Protein AF-A0AAX6QJI5-F1 (afdb_monomer_lite)

Structure (mmCIF, N/CA/C/O backbone):
data_AF-A0AAX6QJI5-F1
#
_entry.id   AF-A0AAX6QJI5-F1
#
loop_
_atom_site.group_PDB
_atom_site.id
_atom_site.type_symbol
_atom_site.label_atom_id
_atom_site.label_alt_id
_atom_site.label_comp_id
_atom_site.label_asym_id
_atom_site.label_entity_id
_atom_site.label_seq_id
_atom_site.pdbx_PDB_ins_code
_atom_site.Cartn_x
_atom_site.Cartn_y
_atom_site.Cartn_z
_atom_site.occupan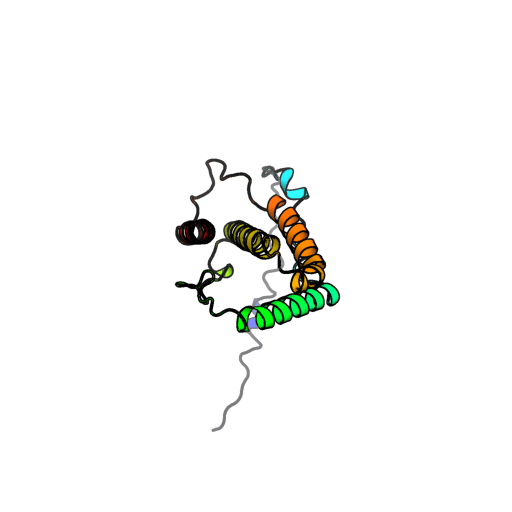cy
_atom_site.B_iso_or_equiv
_atom_site.auth_seq_id
_atom_site.auth_comp_id
_atom_site.auth_asym_id
_atom_site.auth_atom_id
_atom_site.pdbx_PDB_model_num
ATOM 1 N N . MET A 1 1 ? 55.431 -0.665 19.089 1.00 41.16 1 MET A N 1
ATOM 2 C CA . MET A 1 1 ? 55.117 0.706 18.633 1.00 41.16 1 MET A CA 1
ATOM 3 C C . MET A 1 1 ? 53.642 0.771 18.283 1.00 41.16 1 MET A C 1
ATOM 5 O O . MET A 1 1 ? 53.117 -0.171 17.707 1.00 41.16 1 MET A O 1
ATOM 9 N N . LYS A 1 2 ? 52.994 1.827 18.768 1.00 37.22 2 LYS A N 1
ATOM 10 C CA . LYS A 1 2 ? 51.561 2.139 18.711 1.00 37.22 2 LYS A CA 1
ATOM 11 C C . LYS A 1 2 ? 51.245 2.850 17.371 1.00 37.22 2 LYS A C 1
ATOM 13 O O . LYS A 1 2 ? 52.174 3.451 16.830 1.00 37.22 2 LYS A O 1
ATOM 18 N N . PRO A 1 3 ? 50.026 2.725 16.811 1.00 57.91 3 PRO A N 1
ATOM 19 C CA . PRO A 1 3 ? 49.704 3.132 15.437 1.00 57.91 3 PRO A CA 1
ATOM 20 C C . PRO A 1 3 ? 49.235 4.596 15.344 1.00 57.91 3 PRO A C 1
ATOM 22 O O . PRO A 1 3 ? 49.056 5.212 16.392 1.00 57.91 3 PRO A O 1
ATOM 25 N N . ASP A 1 4 ? 49.068 5.101 14.101 1.00 42.41 4 ASP A N 1
ATOM 26 C CA . ASP A 1 4 ? 48.033 6.042 13.573 1.00 42.41 4 ASP A CA 1
ATOM 27 C C . ASP A 1 4 ? 48.573 6.914 12.376 1.00 42.41 4 ASP A C 1
ATOM 29 O O . ASP A 1 4 ? 49.762 6.834 12.070 1.00 42.41 4 ASP A O 1
ATOM 33 N N . PRO A 1 5 ? 47.755 7.671 11.594 1.00 50.50 5 PRO A N 1
ATOM 34 C CA . PRO A 1 5 ? 47.052 7.180 10.388 1.00 50.50 5 PRO A CA 1
ATOM 35 C C . PRO A 1 5 ? 46.910 8.248 9.256 1.00 50.50 5 PRO A C 1
ATOM 37 O O . PRO A 1 5 ? 46.298 9.290 9.461 1.00 50.50 5 PRO A O 1
ATOM 40 N N . ALA A 1 6 ? 47.360 8.034 8.012 1.00 46.59 6 ALA A N 1
ATOM 41 C CA . ALA A 1 6 ? 47.114 9.049 6.960 1.00 46.59 6 ALA A CA 1
ATOM 42 C C . ALA A 1 6 ? 47.167 8.503 5.524 1.00 46.59 6 ALA A C 1
ATOM 44 O O . ALA A 1 6 ? 48.072 8.812 4.760 1.00 46.59 6 ALA A O 1
ATOM 45 N N . GLY A 1 7 ? 46.177 7.695 5.135 1.00 49.97 7 GLY A N 1
ATOM 46 C CA . GLY A 1 7 ? 46.015 7.238 3.743 1.00 49.97 7 GLY A CA 1
ATOM 47 C C . GLY A 1 7 ? 44.777 7.789 3.025 1.00 49.97 7 GLY A C 1
ATOM 48 O O . GLY A 1 7 ? 44.580 7.515 1.846 1.00 49.97 7 GLY A O 1
ATOM 49 N N . GLY A 1 8 ? 43.928 8.552 3.723 1.00 52.84 8 GLY A N 1
ATOM 50 C CA . GLY A 1 8 ? 42.629 9.015 3.213 1.00 52.84 8 GLY A CA 1
ATOM 51 C C . GLY A 1 8 ? 42.673 10.249 2.304 1.00 52.84 8 GLY A C 1
ATOM 52 O O . GLY A 1 8 ? 41.675 10.553 1.658 1.00 52.84 8 GLY A O 1
ATOM 53 N N . CYS A 1 9 ? 43.808 10.948 2.208 1.00 53.88 9 CYS A N 1
ATOM 54 C CA . CYS A 1 9 ? 43.901 12.204 1.449 1.00 53.88 9 CYS A CA 1
ATOM 55 C C . CYS A 1 9 ? 44.357 12.054 -0.010 1.00 53.88 9 CYS A C 1
ATOM 57 O O . CYS A 1 9 ? 44.212 12.998 -0.780 1.00 53.88 9 CYS A O 1
ATOM 59 N N . VAL A 1 10 ? 44.871 10.894 -0.431 1.00 53.91 10 VAL A N 1
ATOM 60 C CA . VAL A 1 10 ? 45.388 10.733 -1.808 1.00 53.91 10 VAL A CA 1
ATOM 61 C C . VAL A 1 10 ? 44.287 10.307 -2.791 1.00 53.91 10 VAL A C 1
ATOM 63 O O . VAL A 1 10 ? 44.325 10.672 -3.963 1.00 53.91 10 VAL A O 1
ATOM 66 N N . LEU A 1 11 ? 43.243 9.615 -2.319 1.00 52.78 11 LEU A N 1
ATOM 67 C CA . LEU A 1 11 ? 42.141 9.153 -3.176 1.00 52.78 11 LEU A CA 1
ATOM 68 C C . LEU A 1 11 ? 41.178 10.288 -3.578 1.00 52.78 11 LEU A C 1
ATOM 70 O O . LEU A 1 11 ? 40.620 10.273 -4.673 1.00 52.78 11 LEU A O 1
ATOM 74 N N . LEU A 1 12 ? 41.027 11.303 -2.720 1.00 51.34 12 LEU A N 1
ATOM 75 C CA . LEU A 1 12 ? 40.197 12.486 -2.983 1.00 51.34 12 LEU A CA 1
ATOM 76 C C . LEU A 1 12 ? 40.777 13.390 -4.084 1.00 51.34 12 LEU A C 1
ATOM 78 O O . LEU A 1 12 ? 40.015 14.048 -4.789 1.00 51.34 12 LEU A O 1
ATOM 82 N N . LEU A 1 13 ? 42.099 13.372 -4.290 1.00 51.72 13 LEU A N 1
ATOM 83 C CA . LEU A 1 13 ? 42.764 14.147 -5.344 1.00 51.72 13 LEU A CA 1
ATOM 84 C C . LEU A 1 13 ? 42.638 13.509 -6.739 1.00 51.72 13 LEU A C 1
ATOM 86 O O . LEU A 1 13 ? 42.691 14.223 -7.736 1.00 51.72 13 LEU A O 1
ATOM 90 N N . LEU A 1 14 ? 42.398 12.195 -6.834 1.00 53.84 14 LEU A N 1
ATOM 91 C CA . LEU A 1 14 ? 42.226 11.502 -8.121 1.00 53.84 14 LEU A CA 1
ATOM 92 C C . LEU A 1 14 ? 40.797 11.589 -8.683 1.00 53.84 14 LEU A C 1
ATOM 94 O O . LEU A 1 14 ? 40.607 11.440 -9.888 1.00 53.84 14 LEU A O 1
ATOM 98 N N . LEU A 1 15 ? 39.788 11.874 -7.854 1.00 50.69 15 LEU A N 1
ATOM 99 C CA . LEU A 1 15 ? 38.389 11.940 -8.303 1.00 50.69 15 LEU A CA 1
ATOM 100 C C . LEU A 1 15 ? 37.996 13.289 -8.931 1.00 50.69 15 LEU A C 1
ATOM 102 O O . LEU A 1 15 ? 37.014 13.346 -9.667 1.00 50.69 15 LEU A O 1
ATOM 106 N N . MET A 1 16 ? 38.778 14.352 -8.720 1.00 49.41 16 MET A N 1
ATOM 107 C CA . MET A 1 16 ? 38.498 15.684 -9.284 1.00 49.41 16 MET A CA 1
ATOM 108 C C . MET A 1 16 ? 39.137 15.933 -10.665 1.00 49.41 16 MET A C 1
ATOM 110 O O . MET A 1 16 ? 38.900 16.979 -11.261 1.00 49.41 16 MET A O 1
ATOM 114 N N . ALA A 1 17 ? 39.894 14.973 -11.214 1.00 49.38 17 ALA A N 1
ATOM 115 C CA . ALA A 1 17 ? 40.589 15.106 -12.503 1.00 49.38 17 ALA A CA 1
ATOM 116 C C . ALA A 1 17 ? 39.796 14.597 -13.730 1.00 49.38 17 ALA A C 1
ATOM 118 O O . ALA A 1 17 ? 40.304 14.634 -14.845 1.00 49.38 17 ALA A O 1
ATOM 119 N N . MET A 1 18 ? 38.545 14.149 -13.565 1.00 48.19 18 MET A N 1
ATOM 120 C CA . MET A 1 18 ? 37.659 13.768 -14.685 1.00 48.19 18 MET A CA 1
ATOM 121 C C . MET A 1 18 ? 36.646 14.868 -15.042 1.00 48.19 18 MET A C 1
ATOM 123 O O . MET A 1 18 ? 35.556 14.604 -15.546 1.00 48.19 18 MET A O 1
ATOM 127 N N . VAL A 1 19 ? 37.019 16.122 -14.793 1.00 53.28 19 VAL A N 1
ATOM 128 C CA . VAL A 1 19 ? 36.396 17.302 -15.392 1.00 53.28 19 VAL A CA 1
ATOM 129 C C . VAL A 1 19 ? 37.427 17.878 -16.356 1.00 53.28 19 VAL A C 1
ATOM 131 O O . VAL A 1 19 ? 38.543 18.156 -15.943 1.00 53.28 19 VAL A O 1
ATOM 134 N N . LEU A 1 20 ? 37.023 18.057 -17.619 1.00 49.75 20 LEU A N 1
ATOM 135 C CA . LEU A 1 20 ? 37.796 18.544 -18.777 1.00 49.75 20 LEU A CA 1
ATOM 136 C C . LEU A 1 20 ? 38.506 17.456 -19.594 1.00 49.75 20 LEU A C 1
ATOM 138 O O . LEU A 1 20 ? 39.707 17.258 -19.496 1.00 49.75 20 LEU A O 1
ATOM 142 N N . THR A 1 21 ? 37.754 16.800 -20.482 1.00 45.44 21 THR A N 1
ATOM 143 C CA . THR A 1 21 ? 38.109 16.663 -21.913 1.00 45.44 21 THR A CA 1
ATOM 144 C C . THR A 1 21 ? 37.058 15.818 -22.635 1.00 45.44 21 THR A C 1
ATOM 146 O O . THR 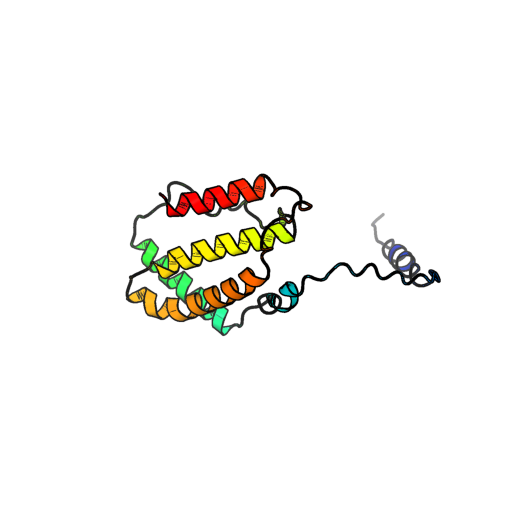A 1 21 ? 37.136 14.595 -22.682 1.00 45.44 21 THR A O 1
ATOM 149 N N . ARG A 1 22 ? 36.072 16.467 -23.264 1.00 42.56 22 ARG A N 1
ATOM 150 C CA . ARG A 1 22 ? 35.516 15.943 -24.520 1.00 42.56 22 ARG A CA 1
ATOM 151 C C . ARG A 1 22 ? 34.828 17.042 -25.319 1.00 42.56 22 ARG A C 1
ATOM 153 O O . ARG A 1 22 ? 33.631 17.277 -25.205 1.00 42.56 22 ARG A O 1
ATOM 160 N N . THR A 1 23 ? 35.618 17.707 -26.151 1.00 46.16 23 THR A N 1
ATOM 161 C CA . THR A 1 23 ? 35.141 18.268 -27.411 1.00 46.16 23 THR A CA 1
ATOM 162 C C . THR A 1 23 ? 34.845 17.105 -28.356 1.00 46.16 23 THR A C 1
ATOM 164 O O . THR A 1 23 ? 35.653 16.196 -28.535 1.00 46.16 23 THR A O 1
ATOM 167 N N . GLY A 1 24 ? 33.645 17.100 -28.918 1.00 40.56 24 GLY A N 1
ATOM 168 C CA . GLY A 1 24 ? 33.185 16.073 -29.841 1.00 40.56 24 GLY A CA 1
ATOM 169 C C . GLY A 1 24 ? 31.773 16.404 -30.282 1.00 40.56 24 GLY A C 1
ATOM 170 O O . GLY A 1 24 ? 30.806 15.930 -29.696 1.00 40.56 24 GLY A O 1
ATOM 171 N N . ALA A 1 25 ? 31.671 17.291 -31.267 1.00 42.97 25 ALA A N 1
ATOM 172 C CA . ALA A 1 25 ? 30.419 17.679 -31.888 1.00 42.97 25 ALA A CA 1
ATOM 173 C C . ALA A 1 25 ? 29.844 16.517 -32.708 1.00 42.97 25 ALA A C 1
ATOM 175 O O . ALA A 1 25 ? 30.453 16.121 -33.694 1.00 42.97 25 ALA A O 1
ATOM 176 N N . VAL A 1 26 ? 28.660 16.032 -32.324 1.00 41.84 26 VAL A N 1
ATOM 177 C CA . VAL A 1 26 ? 27.656 15.425 -33.215 1.00 41.84 26 VAL A CA 1
ATOM 178 C C . VAL A 1 26 ? 26.284 15.615 -32.552 1.00 41.84 26 VAL A C 1
ATOM 180 O O . VAL A 1 26 ? 26.039 14.989 -31.521 1.00 41.84 26 VAL A O 1
ATOM 183 N N . PRO A 1 27 ? 25.347 16.408 -33.102 1.00 43.38 27 PRO A N 1
ATOM 184 C CA . PRO A 1 27 ? 23.947 16.275 -32.757 1.00 43.38 27 PRO A CA 1
ATOM 185 C C . PRO A 1 27 ? 23.263 15.495 -33.881 1.00 43.38 27 PRO A C 1
ATOM 187 O O . PRO A 1 27 ? 22.773 16.064 -34.848 1.00 43.38 27 PRO A O 1
ATOM 190 N N . VAL A 1 28 ? 23.213 14.171 -33.754 1.00 34.81 28 VAL A N 1
ATOM 191 C CA . VAL A 1 28 ? 22.107 13.411 -34.342 1.00 34.81 28 VAL A CA 1
ATOM 192 C C . VAL A 1 28 ? 21.234 13.034 -33.168 1.00 34.81 28 VAL A C 1
ATOM 194 O O . VAL A 1 28 ? 21.416 12.003 -32.521 1.00 34.81 28 VAL A O 1
ATOM 197 N N . SER A 1 29 ? 20.308 13.936 -32.858 1.00 38.94 29 SER A N 1
ATOM 198 C CA . SER A 1 29 ? 19.178 13.645 -31.992 1.00 38.94 29 SER A CA 1
ATOM 199 C C . SER A 1 29 ? 18.343 12.569 -32.679 1.00 38.94 29 SER A C 1
ATOM 201 O O . SER A 1 29 ? 17.384 12.865 -33.386 1.00 38.94 29 SER A O 1
ATOM 203 N N . SER A 1 30 ? 18.696 11.301 -32.468 1.00 37.47 30 SER A N 1
ATOM 204 C CA . SER A 1 30 ? 17.683 10.255 -32.475 1.00 37.47 30 SER A CA 1
ATOM 205 C C . SER A 1 30 ? 16.776 10.589 -31.307 1.00 37.47 30 SER A C 1
ATOM 207 O O . SER A 1 30 ? 17.095 10.308 -30.153 1.00 37.47 30 SER A O 1
ATOM 209 N N . ALA A 1 31 ? 15.695 11.302 -31.618 1.00 35.91 31 ALA A N 1
ATOM 210 C CA . ALA A 1 31 ? 14.578 11.491 -30.727 1.00 35.91 31 ALA A CA 1
ATOM 211 C C . ALA A 1 31 ? 14.110 10.092 -30.322 1.00 35.91 31 ALA A C 1
ATOM 213 O O . ALA A 1 31 ? 13.332 9.446 -31.022 1.00 35.91 31 ALA A O 1
ATOM 214 N N . LEU A 1 32 ? 14.626 9.607 -29.189 1.00 37.25 32 LEU A N 1
ATOM 215 C CA . LEU A 1 32 ? 13.939 8.602 -28.412 1.00 37.25 32 LEU A CA 1
ATOM 216 C C . LEU A 1 32 ? 12.576 9.231 -28.181 1.00 37.25 32 LEU A C 1
ATOM 218 O O . LEU A 1 32 ? 12.480 10.249 -27.496 1.00 37.25 32 LEU A O 1
ATOM 222 N N . SER A 1 33 ? 11.560 8.705 -28.855 1.00 38.62 33 SER A N 1
ATOM 223 C CA . SER A 1 33 ? 10.188 9.132 -28.684 1.00 38.62 33 SER A CA 1
ATOM 224 C C . SER A 1 33 ? 9.872 8.997 -27.199 1.00 38.62 33 SER A C 1
ATOM 226 O O . SER A 1 33 ? 9.560 7.906 -26.714 1.00 38.62 33 SER A O 1
ATOM 228 N N . VAL A 1 34 ? 10.018 10.101 -26.466 1.00 36.84 34 VAL A N 1
ATOM 229 C CA . VAL A 1 34 ? 9.440 10.275 -25.148 1.00 36.84 34 VAL A CA 1
ATOM 230 C C . VAL A 1 34 ? 7.962 10.114 -25.415 1.00 36.84 34 VAL A C 1
ATOM 232 O O . VAL A 1 34 ? 7.324 10.982 -26.010 1.00 36.84 34 VAL A O 1
ATOM 235 N N . SER A 1 35 ? 7.453 8.929 -25.082 1.00 40.19 35 SER A N 1
ATOM 236 C CA . SER A 1 35 ? 6.027 8.670 -25.057 1.00 40.19 35 SER A CA 1
ATOM 237 C C . SER A 1 35 ? 5.393 9.848 -24.331 1.00 40.19 35 SER A C 1
ATOM 239 O O . SER A 1 35 ? 5.728 10.111 -23.174 1.00 40.19 35 SER A O 1
ATOM 241 N N . SER A 1 36 ? 4.518 10.583 -25.018 1.00 42.22 36 SER A N 1
ATOM 242 C CA . SER A 1 36 ? 3.837 11.759 -24.464 1.00 42.22 36 SER A CA 1
ATOM 243 C C . SER A 1 36 ? 3.021 11.432 -23.198 1.00 42.22 36 SER A C 1
ATOM 245 O O . SER A 1 36 ? 2.572 12.336 -22.501 1.00 42.22 36 SER A O 1
ATOM 247 N N . ASP A 1 37 ? 2.885 10.143 -22.885 1.00 47.59 37 ASP A N 1
ATOM 248 C CA . ASP A 1 37 ? 2.247 9.560 -21.710 1.00 47.59 37 ASP A CA 1
ATOM 249 C C . ASP A 1 37 ? 3.030 9.790 -20.397 1.00 47.59 37 ASP A C 1
ATOM 251 O O . ASP A 1 37 ? 2.444 9.946 -19.330 1.00 47.59 37 ASP A O 1
ATOM 255 N N . ALA A 1 38 ? 4.362 9.933 -20.453 1.00 50.09 38 ALA A N 1
ATOM 256 C CA . ALA A 1 38 ? 5.187 10.103 -19.249 1.00 50.09 38 ALA A CA 1
ATOM 257 C C . ALA A 1 38 ? 5.052 11.486 -18.578 1.00 50.09 38 ALA A C 1
ATOM 259 O O . ALA A 1 38 ? 5.480 11.652 -17.435 1.00 50.09 38 ALA A O 1
ATOM 260 N N . ARG A 1 39 ? 4.439 12.479 -19.246 1.00 55.31 39 ARG A N 1
ATOM 261 C CA . ARG A 1 39 ? 4.237 13.834 -18.689 1.00 55.31 39 ARG A CA 1
ATOM 262 C C . ARG A 1 39 ? 3.240 13.886 -17.522 1.00 55.31 39 ARG A C 1
ATOM 264 O O . ARG A 1 39 ? 3.079 14.943 -16.926 1.00 55.31 39 ARG A O 1
ATOM 271 N N . HIS A 1 40 ? 2.587 12.772 -17.191 1.00 68.38 40 HIS A N 1
ATOM 272 C CA . HIS A 1 40 ? 1.559 12.703 -16.150 1.00 68.38 40 HIS A CA 1
ATOM 273 C C . HIS A 1 40 ? 1.967 11.862 -14.926 1.00 68.38 40 HIS A C 1
ATOM 275 O O . HIS A 1 40 ? 1.197 11.765 -13.975 1.00 68.38 40 HIS A O 1
ATOM 281 N N . CYS A 1 41 ? 3.177 11.289 -14.905 1.00 80.62 41 CYS A N 1
ATOM 282 C CA . CYS A 1 41 ? 3.677 10.489 -13.783 1.00 80.62 41 CYS A CA 1
ATOM 283 C C . CYS A 1 41 ? 4.313 11.381 -12.693 1.00 80.62 41 CYS A C 1
ATOM 285 O O . CYS A 1 41 ? 5.513 11.661 -12.721 1.00 80.62 41 CYS A O 1
ATOM 287 N N . HIS A 1 42 ? 3.520 11.807 -11.702 1.00 83.88 42 HIS A N 1
ATOM 288 C CA . HIS A 1 42 ? 3.964 12.692 -10.612 1.00 83.88 42 HIS A CA 1
ATOM 289 C C . HIS A 1 42 ? 4.080 11.962 -9.269 1.00 83.88 42 HIS A C 1
ATOM 291 O O . HIS A 1 42 ? 3.424 12.295 -8.288 1.00 83.88 42 HIS A O 1
ATOM 297 N N . VAL A 1 43 ? 4.950 10.953 -9.192 1.00 88.81 43 VAL A N 1
ATOM 298 C CA . VAL A 1 43 ? 5.139 10.172 -7.950 1.00 88.81 43 VAL A CA 1
ATOM 299 C C . VAL A 1 43 ? 6.213 10.730 -7.018 1.00 88.81 43 VAL A C 1
ATOM 301 O O . VAL A 1 43 ? 6.302 10.325 -5.862 1.00 88.81 43 VAL A O 1
ATOM 304 N N . ALA A 1 44 ? 7.027 11.677 -7.493 1.00 89.25 44 ALA A N 1
ATOM 305 C CA . ALA A 1 44 ? 8.112 12.261 -6.705 1.00 89.25 44 ALA A CA 1
ATOM 306 C C . ALA A 1 44 ? 7.610 12.972 -5.438 1.00 89.25 44 ALA A C 1
ATOM 308 O O . ALA A 1 44 ? 8.313 12.967 -4.428 1.00 89.25 44 ALA A O 1
ATOM 309 N N . GLN A 1 45 ? 6.391 13.516 -5.477 1.00 90.12 45 GLN A N 1
ATOM 310 C CA . GLN A 1 45 ? 5.746 14.154 -4.329 1.00 90.12 45 GLN A CA 1
ATOM 311 C C . GLN A 1 45 ? 5.476 13.179 -3.173 1.00 90.12 45 GLN A C 1
ATOM 313 O O . GLN A 1 45 ? 5.431 13.600 -2.027 1.00 90.12 45 GLN A O 1
ATOM 318 N N . PHE A 1 46 ? 5.385 11.871 -3.440 1.00 92.56 46 PHE A N 1
ATOM 319 C CA . PHE A 1 46 ? 5.141 10.848 -2.416 1.00 92.56 46 PHE A CA 1
ATOM 320 C C . PHE A 1 46 ? 6.422 10.260 -1.816 1.00 92.56 46 PHE A C 1
ATOM 322 O O . PHE A 1 46 ? 6.363 9.281 -1.076 1.00 92.56 46 PHE A O 1
ATOM 329 N N . LYS A 1 47 ? 7.596 10.839 -2.108 1.00 92.44 47 LYS A N 1
ATOM 330 C CA . LYS A 1 47 ? 8.836 10.489 -1.390 1.00 92.44 47 LYS A CA 1
ATOM 331 C C . LYS A 1 47 ? 8.724 10.779 0.107 1.00 92.44 47 LYS A C 1
ATOM 333 O O . LYS A 1 47 ? 9.349 10.091 0.908 1.00 92.44 47 LYS A O 1
ATOM 338 N N . SER A 1 48 ? 7.933 11.784 0.462 1.00 94.19 48 SER A N 1
ATOM 339 C CA . SER A 1 48 ? 7.590 12.145 1.830 1.00 94.19 48 SER A CA 1
ATOM 340 C C . SER A 1 48 ? 6.102 12.447 1.890 1.00 94.19 48 SER A C 1
ATOM 342 O O . SER A 1 48 ? 5.618 13.278 1.127 1.00 94.19 48 SER A O 1
ATOM 344 N N . LEU A 1 49 ? 5.393 11.795 2.803 1.00 95.25 49 LEU A N 1
ATOM 345 C CA . LEU A 1 49 ? 4.021 12.165 3.133 1.00 95.25 49 LEU A CA 1
ATOM 346 C C . LEU A 1 49 ? 4.028 13.264 4.194 1.00 95.25 49 LEU A C 1
ATOM 348 O O . LEU A 1 49 ? 4.988 13.394 4.959 1.00 95.25 49 LEU A O 1
ATOM 352 N N . SER A 1 50 ? 2.960 14.055 4.243 1.00 96.31 50 SER A N 1
ATOM 353 C CA . SER A 1 50 ? 2.823 15.087 5.267 1.00 96.31 50 SER A CA 1
ATOM 354 C C . SER A 1 50 ? 2.693 14.465 6.669 1.00 96.31 50 SER A C 1
ATOM 356 O O . SER A 1 50 ? 2.185 13.346 6.808 1.00 96.31 50 SER A O 1
ATOM 358 N N . PRO A 1 51 ? 3.092 15.177 7.741 1.00 97.44 51 PRO A N 1
ATOM 359 C CA . PRO A 1 51 ? 2.914 14.689 9.111 1.00 97.44 51 PRO A CA 1
ATOM 360 C C . PRO A 1 51 ? 1.456 14.352 9.442 1.00 97.44 51 PRO A C 1
ATOM 362 O O . PRO A 1 51 ? 1.192 13.387 10.155 1.00 97.44 51 PRO A O 1
ATOM 365 N N . LEU A 1 52 ? 0.512 15.115 8.881 1.00 96.00 52 LEU A N 1
ATOM 366 C CA . LEU A 1 52 ? -0.918 14.887 9.060 1.00 96.00 52 LEU A CA 1
ATOM 367 C C . LEU A 1 52 ? -1.367 13.563 8.427 1.00 96.00 52 LEU A C 1
ATOM 369 O O . LEU A 1 52 ? -2.073 12.787 9.065 1.00 96.00 52 LEU A O 1
ATOM 373 N N . GLU A 1 53 ? -0.927 13.272 7.200 1.00 96.44 53 GLU A N 1
ATOM 374 C CA . GLU A 1 53 ? -1.219 11.990 6.548 1.00 96.44 53 GLU A CA 1
ATOM 375 C C . GLU A 1 53 ? -0.600 10.824 7.318 1.00 96.44 53 GLU A C 1
ATOM 377 O O . GLU A 1 53 ? -1.276 9.829 7.568 1.00 96.44 53 GLU A O 1
ATOM 382 N N . LEU A 1 54 ? 0.661 10.951 7.743 1.00 97.50 54 LEU A N 1
ATOM 383 C CA . LEU A 1 54 ? 1.339 9.919 8.532 1.00 97.50 54 LEU A CA 1
ATOM 384 C C . LEU A 1 54 ? 0.620 9.646 9.856 1.00 97.50 54 LEU A C 1
ATOM 386 O O . LEU A 1 54 ? 0.479 8.486 10.244 1.00 97.50 54 LEU A O 1
ATOM 390 N N . GLN A 1 55 ? 0.134 10.691 10.527 1.00 98.00 55 GLN A N 1
ATOM 391 C CA . GLN A 1 55 ? -0.646 10.547 11.750 1.00 98.00 55 GLN A CA 1
ATOM 392 C C . GLN A 1 55 ? -1.981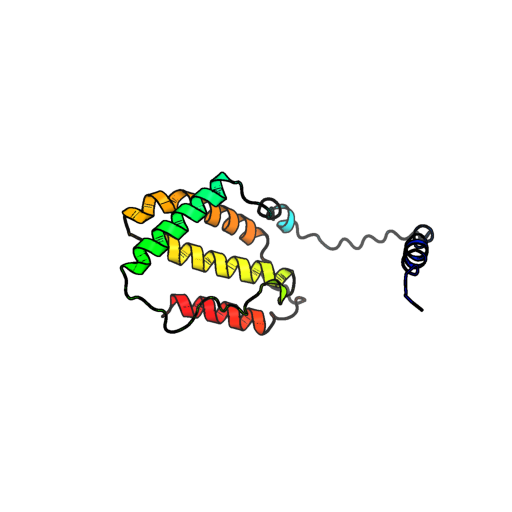 9.841 11.484 1.00 98.00 55 GLN A C 1
ATOM 394 O O . GLN A 1 55 ? -2.336 8.938 12.236 1.00 98.00 55 GLN A O 1
ATOM 399 N N . ALA A 1 56 ? -2.681 10.180 10.398 1.00 97.38 56 ALA A N 1
ATOM 400 C CA . ALA A 1 56 ? -3.914 9.494 10.012 1.00 97.38 56 ALA A CA 1
ATOM 401 C C . ALA A 1 56 ? -3.673 8.002 9.711 1.00 97.38 56 ALA A C 1
ATOM 403 O O . ALA A 1 56 ? -4.413 7.145 10.191 1.00 97.38 56 ALA A O 1
ATOM 404 N N . PHE A 1 57 ? -2.597 7.667 8.987 1.00 97.62 57 PHE A N 1
ATOM 405 C CA . PHE A 1 57 ? -2.202 6.274 8.751 1.00 97.62 57 PHE A CA 1
ATOM 406 C C . PHE A 1 57 ? -1.879 5.533 10.046 1.00 97.62 57 PHE A C 1
ATOM 408 O O . PHE A 1 57 ? -2.257 4.371 10.196 1.00 97.62 57 PHE A O 1
ATOM 415 N N . LYS A 1 58 ? -1.189 6.194 10.980 1.00 97.69 58 LYS A N 1
ATOM 416 C CA . LYS A 1 58 ? -0.872 5.616 12.284 1.00 97.69 58 LYS A CA 1
ATOM 417 C C . LYS A 1 58 ? -2.146 5.319 13.074 1.00 97.69 58 LYS A C 1
ATOM 419 O O . LYS A 1 58 ? -2.323 4.182 13.494 1.00 97.69 58 LYS A O 1
ATOM 424 N N . SER A 1 59 ? -3.049 6.291 13.199 1.00 96.56 59 SER A N 1
ATOM 425 C CA . SER A 1 59 ? -4.331 6.112 13.890 1.00 96.56 59 SER A CA 1
ATOM 426 C C . SER A 1 59 ? -5.162 4.978 13.287 1.00 96.56 59 SER A C 1
ATOM 428 O O . SER A 1 59 ? -5.695 4.156 14.025 1.00 96.56 59 SER A O 1
ATOM 430 N N . ALA A 1 60 ? -5.214 4.872 11.956 1.00 96.06 60 ALA A N 1
ATOM 431 C CA . ALA A 1 60 ? -5.913 3.777 11.288 1.00 96.06 60 ALA A CA 1
ATOM 432 C C . ALA A 1 60 ? -5.272 2.413 11.549 1.00 96.06 60 ALA A C 1
ATOM 434 O O . ALA A 1 60 ? -5.980 1.446 11.820 1.00 96.06 60 ALA A O 1
ATOM 435 N N . LYS A 1 61 ? -3.939 2.328 11.496 1.00 95.88 61 LYS A N 1
ATOM 436 C CA . LYS A 1 61 ? -3.201 1.101 11.810 1.00 95.88 61 LYS A CA 1
ATOM 437 C C . LYS A 1 61 ? -3.467 0.648 13.246 1.00 95.88 61 LYS A C 1
ATOM 439 O O . LYS A 1 61 ? -3.753 -0.526 13.456 1.00 95.88 61 LYS A O 1
ATOM 444 N N . ASP A 1 62 ? -3.388 1.567 14.201 1.00 95.56 62 ASP A N 1
ATOM 445 C CA . ASP A 1 62 ? -3.566 1.263 15.621 1.00 95.56 62 ASP A CA 1
ATOM 446 C C . ASP A 1 62 ? -5.008 0.783 15.894 1.00 95.56 62 ASP A C 1
ATOM 448 O O . ASP A 1 62 ? -5.196 -0.277 16.488 1.00 95.56 62 ASP A O 1
ATOM 452 N N . ALA A 1 63 ? -6.022 1.453 15.329 1.00 93.88 63 ALA A N 1
ATOM 453 C CA . ALA A 1 63 ? -7.419 1.013 15.420 1.00 93.88 63 ALA A CA 1
ATOM 454 C C . ALA A 1 63 ? -7.652 -0.372 14.781 1.00 93.88 63 ALA A C 1
ATOM 456 O O . ALA A 1 63 ? -8.385 -1.205 15.318 1.00 93.88 63 ALA A O 1
ATOM 457 N N . PHE A 1 64 ? -7.007 -0.659 13.645 1.00 90.19 64 PHE A N 1
ATOM 458 C CA . PHE A 1 64 ? -7.060 -1.987 13.029 1.00 90.19 64 PHE A CA 1
ATOM 459 C C . PHE A 1 64 ? -6.450 -3.069 13.909 1.00 90.19 64 PHE A C 1
ATOM 461 O O . PHE A 1 64 ? -7.019 -4.153 14.013 1.00 90.19 64 PHE A O 1
ATOM 468 N N . GLU A 1 65 ? -5.289 -2.804 14.504 1.00 90.31 65 GLU A N 1
ATOM 469 C CA . GLU A 1 65 ? -4.613 -3.751 15.388 1.00 90.31 65 GLU A CA 1
ATOM 470 C C . GLU A 1 65 ? -5.485 -4.056 16.611 1.00 90.31 65 GLU A C 1
ATOM 472 O O . GLU A 1 65 ? -5.697 -5.228 16.914 1.00 90.31 65 GLU A O 1
ATOM 477 N N . GLU A 1 66 ? -6.095 -3.043 17.232 1.00 90.75 66 GLU A N 1
ATOM 478 C CA . GLU A 1 66 ? -7.048 -3.228 18.334 1.00 90.75 66 GLU A CA 1
ATOM 479 C C . GLU A 1 66 ? -8.253 -4.086 17.929 1.00 90.75 66 GLU A C 1
ATOM 481 O O . GLU A 1 66 ? -8.630 -5.014 18.646 1.00 90.75 66 GLU A O 1
ATOM 486 N N . ARG A 1 67 ? -8.837 -3.841 16.748 1.00 86.56 67 ARG A N 1
ATOM 487 C CA . ARG A 1 67 ? -9.953 -4.652 16.236 1.00 86.56 67 ARG A CA 1
ATOM 488 C C . ARG A 1 67 ? -9.538 -6.078 15.875 1.00 86.56 67 ARG A C 1
ATOM 490 O O . ARG A 1 67 ? -10.315 -7.006 16.091 1.00 86.56 67 ARG A O 1
ATOM 497 N N . LEU A 1 68 ? -8.338 -6.272 15.329 1.00 80.38 68 LEU A N 1
ATOM 498 C CA . LEU A 1 68 ? -7.803 -7.592 14.990 1.00 80.38 68 LEU A CA 1
ATOM 499 C C . LEU A 1 68 ? -7.474 -8.416 16.234 1.00 80.38 68 LEU A C 1
ATOM 501 O O . LEU A 1 68 ? -7.656 -9.625 16.189 1.00 80.38 68 LEU A O 1
ATOM 505 N N . LEU A 1 69 ? -7.061 -7.803 17.347 1.00 77.44 69 LEU A N 1
ATOM 506 C CA . LEU A 1 69 ? -6.876 -8.521 18.616 1.00 77.44 69 LEU A CA 1
ATOM 507 C C . LEU A 1 69 ? -8.171 -9.183 19.110 1.00 77.44 69 LEU A C 1
ATOM 509 O O . LEU A 1 69 ? -8.117 -10.209 19.782 1.00 77.44 69 LEU A O 1
ATOM 513 N N . LEU A 1 70 ? -9.330 -8.625 18.750 1.00 74.88 70 LEU A N 1
ATOM 514 C CA . LEU A 1 70 ? -10.642 -9.180 19.088 1.00 74.88 70 LEU A CA 1
ATOM 515 C C . LEU A 1 70 ? -11.077 -10.319 18.151 1.00 74.88 70 LEU A C 1
ATOM 517 O O . LEU A 1 70 ? -12.050 -11.013 18.445 1.00 74.88 70 LEU A O 1
ATOM 521 N N . LYS A 1 71 ? -10.391 -10.518 17.017 1.00 71.81 71 LYS A N 1
ATOM 522 C CA . LYS A 1 71 ? -10.683 -11.581 16.049 1.00 71.81 71 LYS A CA 1
ATOM 523 C C . LYS A 1 71 ? -9.547 -12.593 16.018 1.00 71.81 71 LYS A C 1
ATOM 525 O O . LYS A 1 71 ? -8.430 -12.285 15.621 1.00 71.81 71 LYS A O 1
ATOM 530 N N . ASP A 1 72 ? -9.869 -13.852 16.288 1.00 66.62 72 ASP A N 1
ATOM 531 C CA . ASP A 1 72 ? -8.922 -14.972 16.207 1.00 66.62 72 ASP A CA 1
ATOM 532 C C . ASP A 1 72 ? -8.641 -15.405 14.745 1.00 66.62 72 ASP A C 1
ATOM 534 O O . ASP A 1 72 ? -8.640 -16.580 14.377 1.00 66.62 72 ASP A O 1
ATOM 538 N N . SER A 1 73 ? -8.442 -14.433 13.850 1.00 69.44 73 SER A N 1
ATOM 539 C CA . SER A 1 73 ? -8.195 -14.661 12.430 1.00 69.44 73 SER A CA 1
ATOM 540 C C . SER A 1 73 ? -6.698 -14.639 12.143 1.00 69.44 73 SER A C 1
ATOM 542 O O . SER A 1 73 ? -6.073 -13.579 12.078 1.00 69.44 73 SER A O 1
ATOM 544 N N . ARG A 1 74 ? -6.112 -15.818 11.919 1.00 70.94 74 ARG A N 1
ATOM 545 C CA . ARG A 1 74 ? -4.746 -15.948 11.399 1.00 70.94 74 ARG A CA 1
ATOM 546 C C . ARG A 1 74 ? -4.775 -16.423 9.953 1.00 70.94 74 ARG A C 1
ATOM 548 O O . ARG A 1 74 ? -5.455 -17.383 9.612 1.00 70.94 74 ARG A O 1
ATOM 555 N N . CYS A 1 75 ? -3.994 -15.766 9.101 1.00 78.06 75 CYS A N 1
ATOM 556 C CA . CYS A 1 75 ? -3.777 -16.231 7.735 1.00 78.06 75 CYS A CA 1
ATOM 557 C C . CYS A 1 75 ? -2.915 -17.503 7.749 1.00 78.06 75 CYS A C 1
ATOM 559 O O . CYS A 1 75 ? -1.885 -17.545 8.425 1.00 78.06 75 CYS A O 1
ATOM 561 N N . SER A 1 76 ? -3.275 -18.506 6.942 1.00 78.06 76 SER A N 1
ATOM 562 C CA . SER A 1 76 ? -2.480 -19.736 6.763 1.00 78.06 76 SER A CA 1
ATOM 563 C C . SER A 1 76 ? -1.095 -19.472 6.160 1.00 78.06 76 SER A C 1
ATOM 565 O O . SER A 1 76 ? -0.165 -20.257 6.330 1.00 78.06 76 SER A O 1
ATOM 567 N N . SER A 1 77 ? -0.935 -18.344 5.464 1.00 80.06 77 SER A N 1
ATOM 568 C CA . SER A 1 77 ? 0.334 -17.899 4.898 1.00 80.06 77 SER A CA 1
ATOM 569 C C . SER A 1 77 ? 0.470 -16.379 4.963 1.00 80.06 77 SER A C 1
ATOM 571 O O . SER A 1 77 ? -0.515 -15.643 4.964 1.00 80.06 77 SER A O 1
ATOM 573 N N . ARG A 1 78 ? 1.714 -15.887 5.018 1.00 84.50 78 ARG A N 1
ATOM 574 C CA . ARG A 1 78 ? 1.995 -14.445 4.986 1.00 84.50 78 ARG A CA 1
ATOM 575 C C . ARG A 1 78 ? 1.865 -13.928 3.554 1.00 84.50 78 ARG A C 1
ATOM 577 O O . ARG A 1 78 ? 2.694 -14.273 2.705 1.00 84.50 78 ARG A O 1
ATOM 584 N N . LEU A 1 79 ? 0.878 -13.061 3.321 1.00 85.94 79 LEU A N 1
ATOM 585 C CA . LEU A 1 79 ? 0.691 -12.378 2.035 1.00 85.94 79 LEU A CA 1
ATOM 586 C C . LEU A 1 79 ? 1.918 -11.541 1.661 1.00 85.94 79 LEU A C 1
ATOM 588 O O . LEU A 1 79 ? 2.413 -11.660 0.542 1.00 85.94 79 LEU A O 1
ATOM 592 N N . PHE A 1 80 ? 2.472 -10.816 2.639 1.00 88.25 80 PHE A N 1
ATOM 593 C CA . PHE A 1 80 ? 3.694 -10.021 2.519 1.00 88.25 80 PHE A CA 1
ATOM 594 C C . PHE A 1 80 ? 4.858 -10.659 3.303 1.00 88.25 80 PHE A C 1
ATOM 596 O O . PHE A 1 80 ? 4.960 -10.493 4.522 1.00 88.25 80 PHE A O 1
ATOM 603 N N . PRO A 1 81 ? 5.742 -11.444 2.653 1.00 87.69 81 PRO A N 1
ATOM 604 C CA . PRO A 1 81 ? 6.917 -12.019 3.301 1.00 87.69 81 PRO A CA 1
ATOM 605 C C . PRO A 1 81 ? 7.925 -10.943 3.678 1.00 87.69 81 PRO A C 1
ATOM 607 O O . PRO A 1 81 ? 8.231 -10.076 2.871 1.00 87.69 81 PRO A O 1
ATOM 610 N N . ARG A 1 82 ? 8.580 -11.093 4.833 1.00 86.62 82 ARG A N 1
ATOM 611 C CA . ARG A 1 82 ? 9.662 -10.184 5.258 1.00 86.62 82 ARG A CA 1
ATOM 612 C C . ARG A 1 82 ? 10.832 -10.102 4.267 1.00 86.62 82 ARG A C 1
ATOM 614 O O . ARG A 1 82 ? 11.524 -9.099 4.219 1.00 86.62 82 ARG A O 1
ATOM 621 N N . ALA A 1 83 ? 11.069 -11.161 3.491 1.00 86.94 83 ALA A N 1
ATOM 622 C CA . ALA A 1 83 ? 12.136 -11.208 2.490 1.00 86.94 83 ALA A CA 1
ATOM 623 C C . ALA A 1 83 ? 11.759 -10.553 1.143 1.00 86.94 83 ALA A C 1
ATOM 625 O O . ALA A 1 83 ? 12.593 -10.519 0.227 1.00 86.94 83 ALA A O 1
ATOM 626 N N . TRP A 1 84 ? 10.506 -10.111 0.983 1.00 91.62 84 TRP A N 1
ATOM 627 C CA . TRP A 1 84 ? 10.062 -9.366 -0.189 1.00 91.62 84 TRP A CA 1
ATOM 628 C C . TRP A 1 84 ? 10.526 -7.910 -0.081 1.00 91.62 84 TRP A C 1
ATOM 630 O O . TRP A 1 84 ? 10.283 -7.253 0.923 1.00 91.62 84 TRP A O 1
ATOM 640 N N . ASP A 1 85 ? 11.232 -7.432 -1.106 1.00 93.38 85 ASP A N 1
ATOM 641 C CA . ASP A 1 85 ? 11.757 -6.067 -1.175 1.00 93.38 85 ASP A CA 1
ATOM 642 C C . ASP A 1 85 ? 11.779 -5.620 -2.640 1.00 93.38 85 ASP A C 1
ATOM 644 O O . ASP A 1 85 ? 12.408 -6.270 -3.485 1.00 93.38 85 ASP A O 1
ATOM 648 N N . LEU A 1 86 ? 11.119 -4.497 -2.932 1.00 94.62 86 LEU A N 1
ATOM 649 C CA . LEU A 1 86 ? 11.061 -3.896 -4.264 1.00 94.62 86 LEU A CA 1
ATOM 650 C C . LEU A 1 86 ? 12.461 -3.603 -4.824 1.00 94.62 86 LEU A C 1
ATOM 652 O O . LEU A 1 86 ? 12.681 -3.714 -6.028 1.00 94.62 86 LEU A O 1
ATOM 656 N N . ARG A 1 87 ? 13.460 -3.315 -3.979 1.00 94.44 87 ARG A N 1
ATOM 657 C CA . ARG A 1 87 ? 14.846 -3.065 -4.419 1.00 94.44 87 ARG A CA 1
ATOM 658 C C . ARG A 1 87 ? 15.464 -4.246 -5.176 1.00 94.44 87 ARG A C 1
ATOM 660 O O . ARG A 1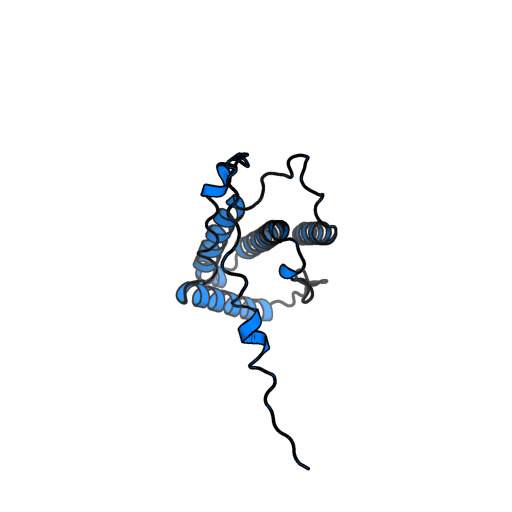 87 ? 16.385 -4.036 -5.961 1.00 94.44 87 ARG A O 1
ATOM 667 N N . ARG A 1 88 ? 14.930 -5.463 -4.998 1.00 93.25 88 ARG A N 1
ATOM 668 C CA . ARG A 1 88 ? 15.344 -6.689 -5.709 1.00 93.25 88 ARG A CA 1
ATOM 669 C C . ARG A 1 88 ? 14.802 -6.796 -7.139 1.00 93.25 88 ARG A C 1
ATOM 671 O O . ARG A 1 88 ? 15.157 -7.741 -7.840 1.00 93.25 88 ARG A O 1
ATOM 678 N N . LEU A 1 89 ? 13.921 -5.884 -7.542 1.00 92.81 89 LEU A N 1
ATOM 679 C CA . LEU A 1 89 ? 13.341 -5.802 -8.881 1.00 92.81 89 LEU A CA 1
ATOM 680 C C . LEU A 1 89 ? 14.033 -4.719 -9.717 1.00 92.81 89 LEU A C 1
ATOM 682 O O . LEU A 1 89 ? 14.635 -3.781 -9.172 1.00 92.81 89 LEU A O 1
ATOM 686 N N . GLN A 1 90 ? 13.909 -4.821 -11.043 1.00 90.75 90 GLN A N 1
ATOM 687 C CA . GLN A 1 90 ? 14.310 -3.744 -11.951 1.00 90.75 90 GLN A CA 1
ATOM 688 C C . GLN A 1 90 ? 13.458 -2.492 -11.707 1.00 90.75 90 GLN A C 1
ATOM 690 O O . GLN A 1 90 ? 12.334 -2.581 -11.223 1.00 90.75 90 GLN A O 1
ATOM 695 N N . VAL A 1 91 ? 13.976 -1.311 -12.052 1.00 88.62 91 VAL A N 1
ATOM 696 C CA . VAL A 1 91 ? 13.328 -0.026 -11.720 1.00 88.62 91 VAL A CA 1
ATOM 697 C C . VAL A 1 91 ? 11.877 0.049 -12.210 1.00 88.62 91 VAL A C 1
ATOM 699 O O . VAL A 1 91 ? 11.006 0.442 -11.442 1.00 88.62 91 VAL A O 1
ATOM 702 N N . TRP A 1 92 ? 11.598 -0.383 -13.441 1.00 86.25 92 TRP A N 1
ATOM 703 C CA . TRP A 1 92 ? 10.238 -0.379 -13.991 1.00 86.25 92 TRP A CA 1
ATOM 704 C C . TRP A 1 92 ? 9.329 -1.427 -13.323 1.00 86.25 92 TRP A C 1
ATOM 706 O O . TRP A 1 92 ? 8.160 -1.158 -13.057 1.00 86.25 92 TRP A O 1
ATOM 716 N N . GLU A 1 93 ? 9.872 -2.595 -12.968 1.00 91.62 93 GLU A N 1
ATOM 717 C CA . GLU A 1 93 ? 9.142 -3.662 -12.271 1.00 91.62 93 GLU A CA 1
ATOM 718 C C . GLU A 1 93 ? 8.712 -3.245 -10.861 1.00 91.62 93 GLU A C 1
ATOM 720 O O . GLU A 1 93 ? 7.687 -3.712 -10.369 1.00 91.62 93 GLU A O 1
ATOM 725 N N . ARG A 1 94 ? 9.472 -2.354 -10.207 1.00 93.19 94 ARG A N 1
ATOM 726 C CA . ARG A 1 94 ? 9.131 -1.822 -8.876 1.00 93.19 94 ARG A CA 1
ATOM 727 C C . ARG A 1 94 ? 7.802 -1.092 -8.885 1.00 93.19 94 ARG A C 1
ATOM 729 O O . ARG A 1 94 ? 7.009 -1.287 -7.973 1.00 93.19 94 ARG A O 1
ATOM 736 N N . VAL A 1 95 ? 7.565 -0.275 -9.910 1.00 91.38 95 VAL A N 1
ATOM 737 C CA . VAL A 1 95 ? 6.320 0.491 -10.050 1.00 91.38 95 VAL A CA 1
ATOM 738 C C . VAL A 1 95 ? 5.146 -0.458 -10.280 1.00 91.38 95 VAL A C 1
ATOM 740 O O . VAL A 1 95 ? 4.108 -0.301 -9.648 1.00 91.38 95 VAL A O 1
ATOM 743 N N . VAL A 1 96 ? 5.336 -1.497 -11.102 1.00 92.75 96 VAL A N 1
ATOM 744 C CA . VAL A 1 96 ? 4.319 -2.536 -11.346 1.00 92.75 96 VAL A CA 1
ATOM 745 C C . VAL A 1 96 ? 3.985 -3.305 -10.063 1.00 92.75 96 VAL A C 1
ATOM 747 O O . VAL A 1 96 ? 2.813 -3.486 -9.742 1.00 92.75 96 VAL A O 1
ATOM 750 N N . ALA A 1 97 ? 5.002 -3.742 -9.315 1.00 94.69 97 ALA A N 1
ATOM 751 C CA . ALA A 1 97 ? 4.811 -4.447 -8.051 1.00 94.69 97 ALA A CA 1
ATOM 752 C C . ALA A 1 97 ? 4.114 -3.565 -7.006 1.00 94.69 97 ALA A C 1
ATOM 754 O O . ALA A 1 97 ? 3.109 -3.986 -6.442 1.00 94.69 97 ALA A O 1
ATOM 755 N N . LEU A 1 98 ? 4.590 -2.332 -6.804 1.00 95.50 98 LEU A N 1
ATOM 756 C CA . LEU A 1 98 ? 3.996 -1.389 -5.856 1.00 95.50 98 LEU A CA 1
ATOM 757 C C . LEU A 1 98 ? 2.539 -1.068 -6.206 1.00 95.50 98 LEU A C 1
ATOM 759 O O . LEU A 1 98 ? 1.691 -1.037 -5.321 1.00 95.50 98 LEU A O 1
ATOM 763 N N . HIS A 1 99 ? 2.236 -0.868 -7.492 1.00 94.81 99 HIS A N 1
ATOM 764 C CA . HIS A 1 99 ? 0.870 -0.638 -7.955 1.00 94.81 99 HIS A CA 1
ATOM 765 C C . HIS A 1 99 ? -0.048 -1.819 -7.602 1.00 94.81 99 HIS A C 1
ATOM 767 O O . HIS A 1 99 ? -1.145 -1.606 -7.095 1.00 94.81 99 HIS A O 1
ATOM 773 N N . ALA A 1 100 ? 0.404 -3.063 -7.799 1.00 95.00 100 ALA A N 1
ATOM 774 C CA . ALA A 1 100 ? -0.375 -4.254 -7.449 1.00 95.00 100 ALA A CA 1
ATOM 775 C C . ALA A 1 100 ? -0.549 -4.443 -5.930 1.00 95.00 100 ALA A C 1
ATOM 777 O O . ALA A 1 100 ? -1.629 -4.817 -5.477 1.00 95.00 100 ALA A O 1
ATOM 778 N N . GLU A 1 101 ? 0.490 -4.170 -5.136 1.00 96.56 101 GLU A N 1
ATOM 779 C CA . GLU A 1 101 ? 0.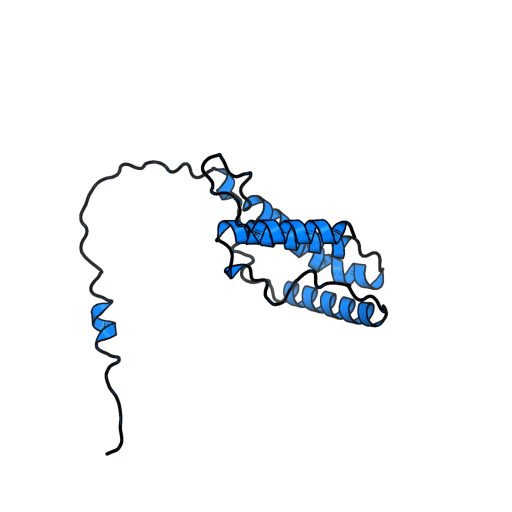415 -4.220 -3.669 1.00 96.56 101 GLU A CA 1
ATOM 780 C C . GLU A 1 101 ? -0.569 -3.181 -3.122 1.00 96.56 101 GLU A C 1
ATOM 782 O O . GLU A 1 101 ? -1.389 -3.482 -2.250 1.00 96.56 101 GLU A O 1
ATOM 787 N N . LEU A 1 102 ? -0.526 -1.964 -3.666 1.00 96.38 102 LEU A N 1
ATOM 788 C CA . LEU A 1 102 ? -1.433 -0.888 -3.291 1.00 96.38 102 LEU A CA 1
ATOM 789 C C . LEU A 1 102 ? -2.875 -1.168 -3.727 1.00 96.38 102 LEU A C 1
ATOM 791 O O . LEU A 1 102 ? -3.793 -0.895 -2.958 1.00 96.38 102 LEU A O 1
ATOM 795 N N . ALA A 1 103 ? -3.080 -1.745 -4.915 1.00 96.12 103 ALA A N 1
ATOM 796 C CA . ALA A 1 103 ? -4.399 -2.165 -5.383 1.00 96.12 103 ALA A CA 1
ATOM 797 C C . ALA A 1 103 ? -5.034 -3.182 -4.423 1.00 96.12 103 ALA A C 1
ATOM 799 O O . ALA A 1 103 ? -6.159 -2.972 -3.974 1.00 96.12 103 ALA A O 1
ATOM 800 N N . LEU A 1 104 ? -4.282 -4.220 -4.030 1.00 95.38 104 LEU A N 1
ATOM 801 C CA . LEU A 1 104 ? -4.745 -5.201 -3.044 1.00 95.38 104 LEU A CA 1
ATOM 802 C C . LEU A 1 104 ? -5.059 -4.542 -1.694 1.00 95.38 104 LEU A C 1
ATOM 804 O O . LEU A 1 104 ? -6.063 -4.852 -1.062 1.00 95.38 104 LEU A O 1
ATOM 808 N N . THR A 1 105 ? -4.207 -3.617 -1.252 1.00 95.56 105 THR A N 1
ATOM 809 C CA . THR A 1 105 ? -4.392 -2.914 0.025 1.00 95.56 105 THR A CA 1
ATOM 810 C C . THR A 1 105 ? -5.674 -2.080 0.011 1.00 95.56 105 THR A C 1
ATOM 812 O O . THR A 1 105 ? -6.452 -2.130 0.958 1.00 95.56 105 THR A O 1
ATOM 815 N N . LEU A 1 106 ? -5.931 -1.351 -1.078 1.00 96.69 106 LEU A N 1
ATOM 816 C CA . LEU A 1 106 ? -7.156 -0.576 -1.274 1.00 96.69 106 LEU A CA 1
ATOM 817 C C . LEU A 1 106 ? -8.408 -1.453 -1.326 1.00 96.69 106 LEU A C 1
ATOM 819 O O . LEU A 1 106 ? -9.433 -1.062 -0.775 1.00 96.69 106 LEU A O 1
ATOM 823 N N . GLU A 1 107 ? -8.329 -2.614 -1.972 1.00 94.69 107 GLU A N 1
ATOM 824 C CA . GLU A 1 107 ? -9.425 -3.581 -2.033 1.00 94.69 107 GLU A CA 1
ATOM 825 C C . GLU A 1 107 ? -9.776 -4.104 -0.635 1.00 94.69 107 GLU A C 1
ATOM 827 O O . GLU A 1 107 ? -10.927 -4.010 -0.210 1.00 94.69 107 GLU A O 1
ATOM 832 N N . VAL A 1 108 ? -8.773 -4.563 0.122 1.00 91.38 108 VAL A N 1
ATOM 833 C CA . VAL A 1 108 ? -8.965 -5.086 1.481 1.00 91.38 108 VAL A CA 1
ATOM 834 C C . VAL A 1 108 ? -9.493 -4.000 2.413 1.00 91.38 108 VAL A C 1
ATOM 836 O O . VAL A 1 108 ? -10.541 -4.186 3.029 1.00 91.38 108 VAL A O 1
ATOM 839 N N . LEU A 1 109 ? -8.819 -2.849 2.494 1.00 93.00 109 LEU A N 1
ATOM 840 C CA . LEU A 1 109 ? -9.227 -1.764 3.390 1.00 93.00 109 LEU A CA 1
ATOM 841 C C . LEU A 1 109 ? -10.582 -1.164 2.989 1.00 93.00 109 LEU A C 1
ATOM 843 O O . LEU A 1 109 ? -11.380 -0.830 3.856 1.00 93.00 109 LEU A O 1
ATOM 847 N N . GLY A 1 110 ? -10.874 -1.065 1.689 1.00 92.38 110 GLY A N 1
ATOM 848 C CA . GLY A 1 110 ? -12.158 -0.571 1.185 1.00 92.38 110 GLY A CA 1
ATOM 849 C C . GLY A 1 110 ? -13.321 -1.550 1.366 1.00 92.38 110 GLY A C 1
ATOM 850 O O . GLY A 1 110 ? -14.478 -1.138 1.292 1.00 92.38 110 GLY A O 1
ATOM 851 N N . SER A 1 111 ? -13.035 -2.832 1.604 1.00 91.06 111 SER A N 1
ATOM 852 C CA . SER A 1 111 ? -14.051 -3.844 1.905 1.00 91.06 111 SER A CA 1
ATOM 853 C C . SER A 1 111 ? -14.485 -3.852 3.373 1.00 91.06 111 SER A C 1
ATOM 855 O O . SER A 1 111 ? -15.493 -4.478 3.703 1.00 91.06 111 SER A O 1
ATOM 857 N N . VAL A 1 112 ? -13.754 -3.164 4.257 1.00 90.06 112 VAL A N 1
ATOM 858 C CA . VAL A 1 112 ? -14.069 -3.118 5.686 1.00 90.06 112 VAL A CA 1
ATOM 859 C C . VAL A 1 112 ? -15.366 -2.348 5.911 1.00 90.06 112 VAL A C 1
ATOM 861 O O . VAL A 1 112 ? -15.514 -1.209 5.481 1.00 90.06 112 VAL A O 1
ATOM 864 N N . ARG A 1 113 ? -16.321 -3.001 6.580 1.00 88.62 113 ARG A N 1
ATOM 865 C CA . ARG A 1 113 ? -17.655 -2.462 6.904 1.00 88.62 113 ARG A CA 1
ATOM 866 C C . ARG A 1 113 ? -17.858 -2.220 8.397 1.00 88.62 113 ARG A C 1
ATOM 868 O O . ARG A 1 113 ? -18.990 -2.080 8.836 1.00 88.62 113 ARG A O 1
ATOM 875 N N . ASP A 1 114 ? -16.783 -2.256 9.182 1.00 89.31 114 ASP A N 1
ATOM 876 C CA . ASP A 1 114 ? -16.848 -1.964 10.613 1.00 89.31 114 ASP A CA 1
ATOM 877 C C . ASP A 1 114 ? -17.057 -0.454 10.805 1.00 89.31 114 ASP A C 1
ATOM 879 O O . ASP A 1 114 ? -16.145 0.306 10.468 1.00 89.31 114 ASP A O 1
ATOM 883 N N . PRO A 1 115 ? -18.205 -0.010 11.353 1.00 87.88 115 PRO A N 1
ATOM 884 C CA . PRO A 1 115 ? -18.494 1.414 11.512 1.00 87.88 115 PRO A CA 1
ATOM 885 C C . PRO A 1 115 ? -17.458 2.143 12.372 1.00 87.88 115 PRO A C 1
ATOM 887 O O . PRO A 1 115 ? -17.190 3.315 12.150 1.00 87.88 115 PRO A O 1
ATOM 890 N N . ALA A 1 116 ? -16.813 1.456 13.325 1.00 87.69 116 ALA A N 1
ATOM 891 C CA . ALA A 1 116 ? -15.787 2.090 14.156 1.00 87.69 116 ALA A CA 1
ATOM 892 C C . ALA A 1 116 ? -14.467 2.338 13.411 1.00 87.69 116 ALA A C 1
ATOM 894 O O . ALA A 1 116 ? -13.624 3.090 13.894 1.00 87.69 116 ALA A O 1
ATOM 895 N N . LEU A 1 117 ? -14.258 1.677 12.269 1.00 91.62 117 LEU A N 1
ATOM 896 C CA . LEU A 1 117 ? -13.077 1.870 11.429 1.00 91.62 117 LEU A CA 1
ATOM 897 C C . LEU A 1 117 ? -13.349 2.808 10.250 1.00 91.62 117 LEU A C 1
ATOM 899 O O . LEU A 1 117 ? -12.390 3.293 9.657 1.00 91.62 117 LEU A O 1
ATOM 903 N N . GLU A 1 118 ? -14.614 3.060 9.907 1.00 91.12 118 GLU A N 1
ATOM 904 C CA . GLU A 1 118 ? -15.004 3.840 8.729 1.00 91.12 118 GLU A CA 1
ATOM 905 C C . GLU A 1 118 ? -14.420 5.259 8.764 1.00 91.12 118 GLU A C 1
ATOM 907 O O . GLU A 1 118 ? -13.659 5.627 7.864 1.00 91.12 118 GLU A O 1
ATOM 912 N N . ASP A 1 119 ? -14.666 5.998 9.849 1.00 91.25 119 ASP A N 1
ATOM 913 C CA . ASP A 1 119 ? -14.190 7.378 10.014 1.00 91.25 119 ASP A CA 1
ATOM 914 C C . ASP A 1 119 ? -12.657 7.464 10.015 1.00 91.25 119 ASP A C 1
ATOM 916 O O . ASP A 1 119 ? -12.051 8.323 9.370 1.00 91.25 119 ASP A O 1
ATOM 920 N N . VAL A 1 120 ? -11.996 6.534 10.711 1.00 94.75 120 VAL A N 1
ATOM 921 C CA . VAL A 1 120 ? -10.530 6.526 10.838 1.00 94.75 120 VAL A CA 1
ATOM 922 C C . VAL A 1 120 ? -9.863 6.141 9.510 1.00 94.75 120 VAL A C 1
ATOM 924 O O . VAL A 1 120 ? -8.733 6.554 9.237 1.00 94.75 120 VAL A O 1
ATOM 927 N N . LEU A 1 121 ? -10.552 5.379 8.655 1.00 95.38 121 LEU A N 1
ATOM 928 C CA . LEU A 1 121 ? -10.041 4.952 7.355 1.00 95.38 121 LEU A CA 1
ATOM 929 C C . LEU A 1 121 ? -10.284 5.930 6.221 1.00 95.38 121 LEU A C 1
ATOM 931 O O . LEU A 1 121 ? -9.609 5.816 5.193 1.00 95.38 121 LEU A O 1
ATOM 935 N N . GLU A 1 122 ? -11.206 6.875 6.378 1.00 94.25 122 GLU A N 1
ATOM 936 C CA . GLU A 1 122 ? -11.613 7.758 5.292 1.00 94.25 122 GLU A CA 1
ATOM 937 C C . GLU A 1 122 ? -10.410 8.492 4.675 1.00 94.25 122 GLU A C 1
ATOM 939 O O . GLU A 1 122 ? -10.158 8.403 3.465 1.00 94.25 122 GLU A O 1
ATOM 944 N N . GLN A 1 123 ? -9.616 9.160 5.517 1.00 96.38 123 GLN A N 1
ATOM 945 C CA . GLN A 1 123 ? -8.448 9.924 5.082 1.00 96.38 123 GLN A CA 1
ATOM 946 C C . GLN A 1 123 ? -7.323 9.021 4.526 1.00 96.38 123 GLN A C 1
ATOM 948 O O . GLN A 1 123 ? -6.877 9.278 3.404 1.00 96.38 123 GLN A O 1
ATOM 953 N N . PRO A 1 124 ? -6.887 7.937 5.207 1.00 97.50 124 PRO A N 1
ATOM 954 C CA . PRO A 1 124 ? -5.939 6.971 4.645 1.00 97.50 124 PRO A CA 1
ATOM 955 C C . PRO A 1 124 ? -6.354 6.418 3.279 1.00 97.50 124 PRO A C 1
ATOM 957 O O . PRO A 1 124 ? -5.549 6.402 2.348 1.00 97.50 124 PRO A O 1
ATOM 960 N N . LEU A 1 125 ? -7.613 5.999 3.119 1.00 97.69 125 LEU A N 1
ATOM 961 C CA . LEU A 1 125 ? -8.119 5.468 1.853 1.00 97.69 125 LEU A CA 1
ATOM 962 C C . LEU A 1 125 ? -8.109 6.531 0.754 1.00 97.69 125 LEU A C 1
ATOM 964 O O . LEU A 1 125 ? -7.758 6.228 -0.387 1.00 97.69 125 LEU A O 1
ATOM 968 N N . ARG A 1 126 ? -8.463 7.779 1.076 1.00 97.12 126 ARG A N 1
ATOM 969 C CA . ARG A 1 126 ? -8.388 8.903 0.136 1.00 97.12 126 ARG A CA 1
ATOM 970 C C . ARG A 1 126 ? -6.953 9.122 -0.351 1.00 97.12 126 ARG A C 1
ATOM 972 O O . ARG A 1 126 ? -6.732 9.167 -1.563 1.00 97.12 126 ARG A O 1
ATOM 979 N N . THR A 1 127 ? -5.980 9.171 0.561 1.00 96.81 127 THR A N 1
ATOM 980 C CA . THR A 1 127 ? -4.556 9.319 0.216 1.00 96.81 127 THR A CA 1
ATOM 981 C C . THR A 1 127 ? -4.046 8.130 -0.605 1.00 96.81 127 THR A C 1
ATOM 983 O O . THR A 1 127 ? -3.434 8.329 -1.654 1.00 96.81 127 THR A O 1
ATOM 986 N N . LEU A 1 128 ? -4.353 6.888 -0.213 1.00 97.56 128 LEU A N 1
ATOM 987 C CA . LEU A 1 128 ? -3.942 5.692 -0.961 1.00 97.56 128 LEU A CA 1
ATOM 988 C C . LEU A 1 128 ? -4.536 5.660 -2.379 1.00 97.56 128 LEU A C 1
ATOM 990 O O . LEU A 1 128 ? -3.822 5.331 -3.325 1.00 97.56 128 LEU A O 1
ATOM 994 N N . ARG A 1 129 ? -5.809 6.043 -2.562 1.00 96.56 129 ARG A N 1
ATOM 995 C CA . ARG A 1 129 ? -6.440 6.141 -3.894 1.00 96.56 129 ARG A CA 1
ATOM 996 C C . ARG A 1 129 ? -5.773 7.205 -4.761 1.00 96.56 129 ARG A C 1
ATOM 998 O O . ARG A 1 129 ? -5.591 6.985 -5.959 1.00 96.56 129 ARG A O 1
ATOM 1005 N N . HIS A 1 130 ? -5.392 8.335 -4.167 1.00 94.81 130 HIS A N 1
ATOM 1006 C CA . HIS A 1 130 ? -4.657 9.381 -4.870 1.00 94.81 130 HIS A CA 1
ATOM 1007 C C . HIS A 1 130 ? -3.270 8.896 -5.318 1.00 94.81 130 HIS A C 1
ATOM 1009 O O . HIS A 1 130 ? -2.913 9.046 -6.484 1.00 94.81 130 HIS A O 1
ATOM 1015 N N . ILE A 1 131 ? -2.522 8.224 -4.440 1.00 94.69 131 ILE A N 1
ATOM 1016 C CA . ILE A 1 131 ? -1.227 7.624 -4.793 1.00 94.69 131 ILE A CA 1
ATOM 1017 C C . ILE A 1 131 ? -1.403 6.574 -5.899 1.00 94.69 131 ILE A C 1
ATOM 1019 O O . ILE A 1 131 ? -0.643 6.559 -6.865 1.00 94.69 131 ILE A O 1
ATOM 1023 N N . HIS A 1 132 ? -2.422 5.719 -5.792 1.00 94.56 132 HIS A N 1
ATOM 1024 C CA . HIS A 1 132 ? -2.700 4.672 -6.773 1.00 94.56 132 HIS A CA 1
ATOM 1025 C C . HIS A 1 132 ? -3.018 5.245 -8.160 1.00 94.56 132 HIS A C 1
ATOM 1027 O O . HIS A 1 132 ? -2.495 4.753 -9.160 1.00 94.56 132 HIS A O 1
ATOM 1033 N N . SER A 1 133 ? -3.827 6.307 -8.243 1.00 92.38 133 SER A N 1
ATOM 1034 C CA . SER A 1 133 ? -4.145 6.946 -9.526 1.00 92.38 133 SER A CA 1
ATOM 1035 C C . SER A 1 133 ? -2.915 7.583 -10.180 1.00 92.38 133 SER A C 1
ATOM 1037 O O . SER A 1 133 ? -2.728 7.430 -11.387 1.00 92.38 133 SER A O 1
ATOM 1039 N N . GLN A 1 134 ? -2.031 8.202 -9.392 1.00 92.00 134 GLN A N 1
ATOM 1040 C CA . GLN A 1 134 ? -0.759 8.744 -9.878 1.00 92.00 134 GLN A CA 1
ATOM 1041 C C . GLN A 1 134 ? 0.221 7.640 -10.304 1.00 92.00 134 GLN A C 1
ATOM 1043 O O . GLN A 1 134 ? 0.867 7.756 -11.343 1.00 92.00 134 GLN A O 1
ATOM 1048 N N . LEU A 1 135 ? 0.304 6.536 -9.550 1.00 91.31 135 LEU A N 1
ATOM 1049 C CA . LEU A 1 135 ? 1.138 5.383 -9.905 1.00 91.31 135 LEU A CA 1
ATOM 1050 C C . LEU A 1 135 ? 0.678 4.715 -11.199 1.00 91.31 135 LEU A C 1
ATOM 1052 O O . LEU A 1 135 ? 1.522 4.280 -11.978 1.00 91.31 135 LEU A O 1
ATOM 1056 N N . ARG A 1 136 ? -0.634 4.652 -11.455 1.00 90.75 136 ARG A N 1
ATOM 1057 C CA . ARG A 1 136 ? -1.185 4.062 -12.683 1.00 90.75 136 ARG A CA 1
ATOM 1058 C C . ARG A 1 136 ? -0.636 4.739 -13.940 1.00 90.75 136 ARG A C 1
ATOM 1060 O O . ARG A 1 136 ? -0.322 4.040 -14.896 1.00 90.75 136 ARG A O 1
ATOM 1067 N N . ALA A 1 137 ? -0.456 6.061 -13.918 1.00 87.75 137 ALA A N 1
ATOM 1068 C CA . ALA A 1 137 ? 0.145 6.815 -15.024 1.00 87.75 137 ALA A CA 1
ATOM 1069 C C . ALA A 1 137 ? 1.644 6.506 -15.234 1.00 87.75 137 ALA A C 1
ATOM 1071 O O . ALA A 1 137 ? 2.206 6.813 -16.281 1.00 87.75 137 ALA A O 1
ATOM 1072 N N . CYS A 1 138 ? 2.306 5.896 -14.247 1.00 86.81 138 CYS A N 1
ATOM 1073 C CA . CYS A 1 138 ? 3.709 5.487 -14.314 1.00 86.81 138 CYS A CA 1
ATOM 1074 C C . CYS A 1 138 ? 3.894 4.021 -14.738 1.00 86.81 138 CYS A C 1
ATOM 1076 O O . CYS A 1 138 ? 5.024 3.594 -14.988 1.00 86.81 138 CYS A O 1
ATOM 1078 N N . VAL A 1 139 ? 2.819 3.226 -14.767 1.00 84.88 139 VAL A N 1
ATOM 1079 C CA . VAL A 1 139 ? 2.872 1.817 -15.165 1.00 84.88 139 VAL A CA 1
ATOM 1080 C C . VAL A 1 139 ? 2.863 1.740 -16.696 1.00 84.88 139 VAL A C 1
ATOM 1082 O O . VAL A 1 139 ? 1.926 2.238 -17.318 1.00 84.88 139 VAL A O 1
ATOM 1085 N N . PRO A 1 140 ? 3.864 1.104 -17.333 1.00 75.94 140 PRO A N 1
ATOM 1086 C CA . PRO A 1 140 ? 3.874 0.948 -18.784 1.00 75.94 140 PRO A CA 1
ATOM 1087 C C . PRO A 1 140 ? 2.621 0.204 -19.269 1.00 75.94 140 PRO A C 1
ATOM 1089 O O . PRO A 1 140 ? 2.321 -0.878 -18.765 1.00 75.94 140 PRO A O 1
ATOM 1092 N N . ALA A 1 141 ? 1.925 0.750 -20.274 1.00 66.44 141 ALA A N 1
ATOM 1093 C CA . ALA A 1 141 ? 0.652 0.211 -20.772 1.00 66.44 141 ALA A CA 1
ATOM 1094 C C . ALA A 1 141 ? 0.724 -1.253 -21.261 1.00 66.44 141 ALA A C 1
ATOM 1096 O O . ALA A 1 141 ? -0.272 -1.965 -21.222 1.00 66.44 141 ALA A O 1
ATOM 1097 N N . GLN A 1 142 ? 1.893 -1.718 -21.700 1.00 57.12 142 GLN A N 1
ATOM 1098 C CA . GLN A 1 142 ? 2.266 -3.121 -21.915 1.00 57.12 142 GLN A CA 1
ATOM 1099 C C . GLN A 1 142 ? 3.708 -3.138 -22.442 1.00 57.12 142 GLN A C 1
ATOM 1101 O O . GLN A 1 142 ? 4.189 -2.109 -22.939 1.00 57.12 142 GLN A O 1
ATOM 1106 N N . PRO A 1 143 ? 4.413 -4.283 -22.397 1.00 50.97 143 PRO A N 1
ATOM 1107 C CA . PRO A 1 143 ? 5.682 -4.405 -23.080 1.00 50.97 143 PRO A CA 1
ATOM 1108 C C . PRO A 1 143 ? 5.405 -4.375 -24.587 1.00 50.97 143 PRO A C 1
ATOM 1110 O O . PRO A 1 143 ? 5.081 -5.393 -25.192 1.00 50.97 143 PRO A O 1
ATOM 1113 N N . LYS A 1 144 ? 5.530 -3.194 -25.213 1.00 46.78 144 LYS A N 1
ATOM 1114 C CA . LYS A 1 144 ? 5.745 -3.105 -26.667 1.00 46.78 144 LYS A CA 1
ATOM 1115 C C . LYS A 1 144 ? 6.856 -4.100 -26.990 1.00 46.78 144 LYS A C 1
ATOM 1117 O O . LYS A 1 144 ? 7.838 -4.103 -26.251 1.00 46.78 144 LYS A O 1
ATOM 1122 N N . ALA A 1 145 ? 6.682 -4.908 -28.037 1.00 46.56 145 ALA A N 1
ATOM 1123 C CA . ALA A 1 145 ? 7.412 -6.131 -28.422 1.00 46.56 145 ALA A CA 1
ATOM 1124 C C . ALA A 1 145 ? 8.961 -6.172 -28.268 1.00 46.56 145 ALA A C 1
ATOM 1126 O O . ALA A 1 145 ? 9.567 -7.214 -28.479 1.00 46.56 145 ALA A O 1
ATOM 1127 N N . ALA A 1 146 ? 9.603 -5.073 -27.873 1.00 49.62 146 ALA A N 1
ATOM 1128 C CA . ALA A 1 146 ? 11.007 -4.936 -27.502 1.00 49.62 146 ALA A CA 1
ATOM 1129 C C . ALA A 1 146 ? 11.303 -5.003 -25.979 1.00 49.62 146 ALA A C 1
ATOM 1131 O O . ALA A 1 146 ? 12.471 -5.000 -25.593 1.00 49.62 146 ALA A O 1
ATOM 1132 N N . HIS A 1 147 ? 10.302 -5.030 -25.088 1.00 55.78 147 HIS A N 1
ATOM 1133 C CA . HIS A 1 147 ? 10.542 -5.141 -23.641 1.00 55.78 147 HIS A CA 1
ATOM 1134 C C . HIS A 1 147 ? 10.774 -6.598 -23.222 1.00 55.78 147 HIS A C 1
ATOM 1136 O O . HIS A 1 147 ? 9.972 -7.485 -23.509 1.00 55.78 147 HIS A O 1
ATOM 1142 N N . ARG A 1 148 ? 11.879 -6.826 -22.502 1.00 63.38 148 ARG A N 1
ATOM 1143 C CA . ARG A 1 148 ? 12.241 -8.115 -21.898 1.00 63.38 148 ARG A CA 1
ATOM 1144 C C . ARG A 1 148 ? 11.060 -8.659 -21.075 1.00 63.38 148 ARG A C 1
ATOM 1146 O O . ARG A 1 148 ? 10.436 -7.872 -20.361 1.00 63.38 148 ARG A O 1
ATOM 1153 N N . PRO A 1 149 ? 10.762 -9.970 -21.131 1.00 71.44 149 PRO A N 1
ATOM 1154 C CA . PRO A 1 149 ? 9.702 -10.560 -20.319 1.00 71.44 149 PRO A CA 1
ATOM 1155 C C . PRO A 1 149 ? 9.888 -10.222 -18.834 1.00 71.44 149 PRO A C 1
ATOM 1157 O O . PRO A 1 149 ? 11.024 -10.139 -18.352 1.00 71.44 149 PRO A O 1
ATOM 1160 N N . CYS A 1 150 ? 8.770 -10.031 -18.121 1.00 81.19 150 CYS A N 1
ATOM 1161 C CA . CYS A 1 150 ? 8.760 -9.791 -16.678 1.00 81.19 150 CYS A CA 1
ATOM 1162 C C . CYS A 1 150 ? 9.632 -10.825 -15.965 1.00 81.19 150 CYS A C 1
ATOM 1164 O O . CYS A 1 150 ? 9.585 -12.016 -16.285 1.00 81.19 150 CYS A O 1
ATOM 1166 N N . SER A 1 151 ? 10.403 -10.394 -14.968 1.00 91.06 151 SER A N 1
ATOM 1167 C CA . SER A 1 151 ? 11.212 -11.330 -14.202 1.00 91.06 151 SER A CA 1
ATOM 1168 C C . SER A 1 151 ? 10.329 -12.392 -13.550 1.00 91.06 151 SER A C 1
ATOM 1170 O O . SER A 1 151 ? 9.210 -12.136 -13.090 1.00 91.06 151 SER A O 1
ATOM 1172 N N . HIS A 1 152 ? 10.877 -13.600 -13.422 1.00 92.88 152 HIS A N 1
ATOM 1173 C CA . HIS A 1 152 ? 10.227 -14.686 -12.690 1.00 92.88 152 HIS A CA 1
ATOM 1174 C C . HIS A 1 152 ? 9.821 -14.240 -11.268 1.00 92.88 152 HIS A C 1
ATOM 1176 O O . HIS A 1 152 ? 8.791 -14.662 -10.732 1.00 92.88 152 HIS A O 1
ATOM 1182 N N . ARG A 1 153 ? 10.626 -13.377 -10.636 1.00 93.62 153 ARG A N 1
ATOM 1183 C CA . ARG A 1 153 ? 10.351 -12.843 -9.299 1.00 93.62 153 ARG A CA 1
ATOM 1184 C C . ARG A 1 153 ? 9.073 -12.002 -9.283 1.00 93.62 153 ARG A C 1
ATOM 1186 O O . ARG A 1 153 ? 8.227 -12.269 -8.433 1.00 93.62 153 ARG A O 1
ATOM 1193 N N . LEU A 1 154 ? 8.929 -11.051 -10.209 1.00 93.69 154 LEU A N 1
ATOM 1194 C CA . LEU A 1 154 ? 7.723 -10.232 -10.333 1.00 93.69 154 LEU A CA 1
ATOM 1195 C C . LEU A 1 154 ? 6.499 -11.093 -10.667 1.00 93.69 154 LEU A C 1
ATOM 1197 O O . LEU A 1 154 ? 5.478 -10.982 -9.999 1.00 93.69 154 LEU A O 1
ATOM 1201 N N . SER A 1 155 ? 6.614 -12.001 -11.640 1.00 93.00 155 SER A N 1
ATOM 1202 C CA . SER A 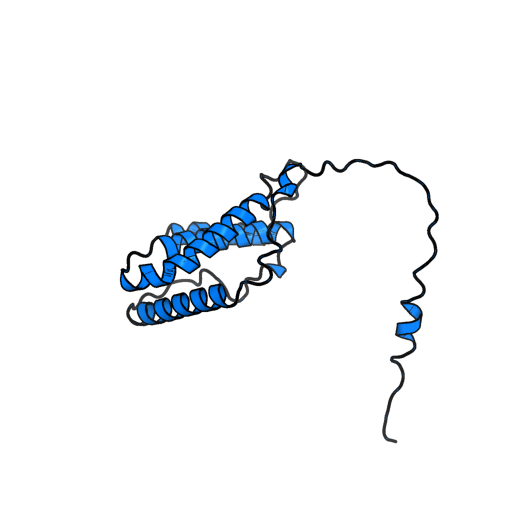1 155 ? 5.502 -12.872 -12.050 1.00 93.00 155 SER A CA 1
ATOM 1203 C C . SER A 1 155 ? 4.944 -13.699 -10.880 1.00 93.00 155 SER A C 1
ATOM 1205 O O . SER A 1 155 ? 3.744 -13.653 -10.607 1.00 93.00 155 SER A O 1
ATOM 1207 N N . ARG A 1 156 ? 5.815 -14.367 -10.103 1.00 93.12 156 ARG A N 1
ATOM 1208 C CA . ARG A 1 156 ? 5.395 -15.109 -8.897 1.00 93.12 156 ARG A CA 1
ATOM 1209 C C . ARG A 1 156 ? 4.736 -14.220 -7.849 1.00 93.12 156 ARG A C 1
ATOM 1211 O O . ARG A 1 156 ? 3.840 -14.678 -7.143 1.00 93.12 156 ARG A O 1
ATOM 1218 N N . TRP A 1 157 ? 5.216 -12.990 -7.700 1.00 93.94 157 TRP A N 1
ATOM 1219 C CA . TRP A 1 157 ? 4.660 -12.045 -6.740 1.00 93.94 157 TRP A CA 1
ATOM 1220 C C . TRP A 1 157 ? 3.243 -11.625 -7.121 1.00 93.94 157 TRP A C 1
ATOM 1222 O O . TRP A 1 157 ? 2.325 -11.795 -6.325 1.00 93.94 157 TRP A O 1
ATOM 1232 N N . LEU A 1 158 ? 3.039 -11.192 -8.366 1.00 93.12 158 LEU A N 1
ATOM 1233 C CA . LEU A 1 158 ? 1.717 -10.820 -8.875 1.00 93.12 158 LEU A CA 1
ATOM 1234 C C . LEU A 1 158 ? 0.731 -11.992 -8.806 1.00 93.12 158 LEU A C 1
ATOM 1236 O O . LEU A 1 158 ? -0.417 -11.817 -8.401 1.00 93.12 158 LEU A O 1
ATOM 1240 N N . GLN A 1 159 ? 1.189 -13.204 -9.130 1.00 92.25 159 GLN A N 1
ATOM 1241 C CA . GLN A 1 159 ? 0.373 -14.408 -8.991 1.00 92.25 159 GLN A CA 1
ATOM 1242 C C . GLN A 1 159 ? -0.060 -14.640 -7.538 1.00 92.25 159 GLN A C 1
ATOM 1244 O O . GLN A 1 159 ? -1.214 -14.984 -7.298 1.00 92.25 159 GLN A O 1
ATOM 1249 N N . ARG A 1 160 ? 0.837 -14.439 -6.566 1.00 91.94 160 ARG A N 1
ATOM 1250 C CA . ARG A 1 160 ? 0.510 -14.566 -5.141 1.00 91.94 160 ARG A CA 1
ATOM 1251 C C . ARG A 1 160 ? -0.551 -13.558 -4.710 1.00 91.94 160 ARG A C 1
ATOM 1253 O O . ARG A 1 160 ? -1.493 -13.959 -4.037 1.00 91.94 160 ARG A O 1
ATOM 1260 N N . LEU A 1 161 ? -0.408 -12.289 -5.098 1.00 92.12 161 LEU A N 1
ATOM 1261 C CA . LEU A 1 161 ? -1.389 -11.250 -4.766 1.00 92.12 161 LEU A CA 1
ATOM 1262 C C . LEU A 1 161 ? -2.770 -11.591 -5.346 1.00 92.12 161 LEU A C 1
ATOM 1264 O O . LEU A 1 161 ? -3.762 -11.541 -4.634 1.00 92.12 161 LEU A O 1
ATOM 1268 N N . ASN A 1 162 ? -2.827 -12.058 -6.596 1.00 90.00 162 ASN A N 1
ATOM 1269 C CA . ASN A 1 162 ? -4.076 -12.493 -7.234 1.00 90.00 162 ASN A CA 1
ATOM 1270 C C . ASN A 1 162 ? -4.695 -13.749 -6.589 1.00 90.00 162 ASN A C 1
ATOM 1272 O O . ASN A 1 162 ? -5.892 -13.984 -6.685 1.00 90.00 162 ASN A O 1
ATOM 1276 N N . GLN A 1 163 ? -3.890 -14.611 -5.967 1.00 89.62 163 GLN A N 1
ATOM 1277 C CA . GLN A 1 163 ? -4.411 -15.756 -5.217 1.00 89.62 163 GLN A CA 1
ATOM 1278 C C . GLN A 1 163 ? -4.946 -15.353 -3.841 1.00 89.62 163 GLN A C 1
ATOM 1280 O O . GLN A 1 163 ? -5.791 -16.063 -3.307 1.00 89.62 163 GLN A O 1
ATOM 1285 N N . ALA A 1 164 ? -4.461 -14.247 -3.274 1.00 86.25 164 ALA A N 1
ATOM 1286 C CA . ALA A 1 164 ? -4.887 -13.755 -1.969 1.00 86.25 164 ALA A CA 1
ATOM 1287 C C . ALA A 1 164 ? -6.336 -13.254 -1.968 1.00 86.25 164 ALA A C 1
ATOM 1289 O O . ALA A 1 164 ? -6.997 -13.353 -0.948 1.00 86.25 164 ALA A O 1
ATOM 1290 N N . THR A 1 165 ? -6.827 -12.750 -3.101 1.00 77.62 165 THR A N 1
ATOM 1291 C CA . THR A 1 165 ? -8.212 -12.273 -3.252 1.00 77.62 165 THR A CA 1
ATOM 1292 C C . THR A 1 165 ? -9.207 -13.389 -3.572 1.00 77.62 165 THR A C 1
ATOM 1294 O O . THR A 1 165 ? -10.413 -13.176 -3.535 1.00 77.62 165 THR A O 1
ATOM 1297 N N . LYS A 1 166 ? -8.717 -14.587 -3.914 1.00 78.50 166 LYS A N 1
ATOM 1298 C CA . LYS A 1 166 ? -9.536 -15.734 -4.348 1.00 78.50 166 LYS A CA 1
ATOM 1299 C C . LYS A 1 166 ? -9.722 -16.803 -3.274 1.00 78.50 166 LYS A C 1
ATOM 1301 O O . LYS A 1 166 ? -10.435 -17.771 -3.522 1.00 78.50 166 LYS A O 1
ATOM 1306 N N . LYS A 1 167 ? -9.008 -16.688 -2.157 1.00 60.50 167 LYS A N 1
ATOM 1307 C CA . LYS A 1 167 ? -8.999 -17.645 -1.048 1.00 60.50 167 LYS A CA 1
ATOM 1308 C C . LYS A 1 167 ? -9.606 -17.001 0.179 1.00 60.50 167 LYS A C 1
ATOM 1310 O O . LYS A 1 167 ? -10.288 -17.745 0.910 1.00 60.50 167 LYS A O 1
#

pLDDT: mean 77.98, std 20.48, range [34.81, 98.0]

Foldseek 3Di:
DDDDDDDPPPVVVVVVPPPDDDDDDDPPPPPPPPPPLLVLQDLPVVVDDDPVLVVLVVQLVVVVVVVVVVPPDDDPDDLDDPPDDLVPADPLLSLVLVLLVLVLVLVVLVPDPDPVNCVSCPSVSVVSVVSNVSSVSSHPPDPPPPDDPGDPVSVVSSVSSVVVVVD

Sequence (167 aa):
MKPDPAGGCVLLLLLMAMVLTRTGAVPVSSALSVSSDARHCHVAQFKSLSPLELQAFKSAKDAFEERLLLKDSRCSSRLFPRAWDLRRLQVWERVVALHAELALTLEVLGSVRDPALEDVLEQPLRTLRHIHSQLRACVPAQPKAAHRPCSHRLSRWLQRLNQATKK

Organism: Heterocephalus glaber (NCBI:txid10181)

Secondary structure (DSSP, 8-state):
-------TTSHHHHGGG-SS---------------GGGGG---GGGGS--HHHHHHHHHHHHHHHHHHHTS----SS-SS-TT--GGGS-HHHHHHHHHHHHHHHHHHHHT---HHHHHHHHHHHHHHHHHHHHHHTTS-SS--TTSPPPPHHHHHHHHHHHHHT--

Radius of gyration: 23.76 Å; chains: 1; bounding box: 74×38×53 Å

InterPro domains:
  IPR029177 Interferon lambda [PF15177] (38-167)
  IPR029177 Interferon lambda [PTHR31943] (11-167)
  IPR038326 Interferon lambda superfamily [G3DSA:1.20.1250.60] (39-167)